Protein AF-A0A7X9BHN5-F1 (afdb_monomer_lite)

Structure (mmCIF, N/CA/C/O backbone):
data_AF-A0A7X9BHN5-F1
#
_entry.id   AF-A0A7X9BHN5-F1
#
loop_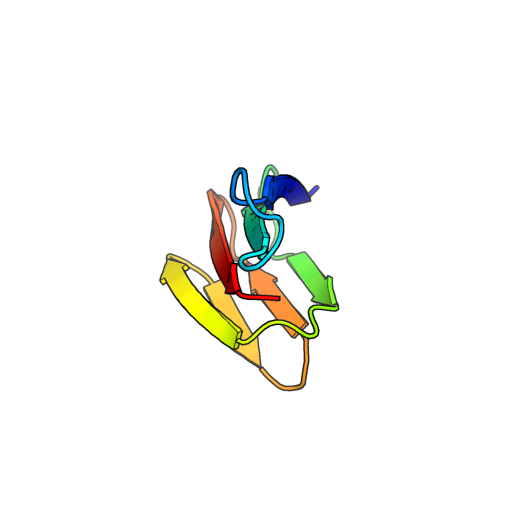
_atom_site.group_PDB
_atom_site.id
_atom_site.type_symbol
_atom_site.label_atom_id
_atom_site.label_alt_id
_atom_site.label_comp_id
_atom_site.label_asym_id
_atom_site.label_entity_id
_atom_site.label_seq_id
_atom_site.pdbx_PDB_ins_code
_atom_site.Cartn_x
_atom_site.Cartn_y
_atom_site.Cartn_z
_atom_site.occupancy
_atom_site.B_iso_or_equiv
_atom_site.auth_seq_id
_atom_site.auth_comp_id
_atom_site.auth_asym_id
_atom_site.auth_atom_id
_atom_site.pdbx_PDB_model_num
ATOM 1 N N . ARG A 1 1 ? 9.776 -8.869 -0.809 1.00 85.31 1 ARG A N 1
ATOM 2 C CA . ARG A 1 1 ? 10.245 -7.619 -1.461 1.00 85.31 1 ARG A CA 1
ATOM 3 C C . ARG A 1 1 ? 9.547 -6.398 -0.885 1.00 85.31 1 ARG A C 1
ATOM 5 O O . ARG A 1 1 ? 10.239 -5.448 -0.565 1.00 85.31 1 ARG A O 1
ATOM 12 N N . VAL A 1 2 ? 8.228 -6.433 -0.686 1.00 97.12 2 VAL A N 1
ATOM 13 C CA . VAL A 1 2 ? 7.503 -5.353 0.002 1.00 97.12 2 VAL A CA 1
ATOM 14 C C . VAL A 1 2 ? 7.623 -5.501 1.525 1.00 97.12 2 VAL A C 1
ATOM 16 O O . VAL A 1 2 ? 7.449 -6.603 2.043 1.00 97.12 2 VAL A O 1
ATOM 19 N N . MET A 1 3 ? 7.958 -4.419 2.229 1.00 98.19 3 MET A N 1
ATOM 20 C CA . MET A 1 3 ? 7.758 -4.278 3.675 1.00 98.19 3 MET A CA 1
ATOM 21 C C . MET A 1 3 ? 6.324 -3.839 3.927 1.00 98.19 3 MET A C 1
ATOM 23 O O . MET A 1 3 ? 5.860 -2.916 3.262 1.00 98.19 3 MET A O 1
ATOM 27 N N . ARG A 1 4 ? 5.661 -4.464 4.899 1.00 97.50 4 ARG A N 1
ATOM 28 C CA . ARG A 1 4 ? 4.339 -4.052 5.367 1.00 97.50 4 ARG A CA 1
ATOM 29 C C . ARG A 1 4 ? 4.437 -3.616 6.816 1.00 97.50 4 ARG A C 1
ATOM 31 O O . ARG A 1 4 ? 5.031 -4.331 7.623 1.00 97.50 4 ARG A O 1
ATOM 38 N N . ILE A 1 5 ? 3.879 -2.456 7.123 1.00 98.00 5 ILE A N 1
ATOM 39 C CA . ILE A 1 5 ? 3.730 -1.965 8.490 1.00 98.00 5 ILE A CA 1
ATOM 40 C C . ILE A 1 5 ? 2.259 -1.651 8.688 1.00 98.00 5 ILE A C 1
ATOM 42 O O . ILE A 1 5 ? 1.698 -0.843 7.955 1.00 98.00 5 ILE A O 1
ATOM 46 N N . GLU A 1 6 ? 1.657 -2.274 9.690 1.00 97.19 6 GLU A N 1
ATOM 47 C CA . GLU A 1 6 ? 0.296 -1.968 10.100 1.00 97.19 6 GLU A CA 1
ATOM 48 C C . GLU A 1 6 ? 0.322 -1.028 11.306 1.00 97.19 6 GLU A C 1
ATOM 50 O O . GLU A 1 6 ? 1.100 -1.215 12.248 1.00 97.19 6 GLU A O 1
ATOM 55 N N . ARG A 1 7 ? -0.520 0.001 11.268 1.00 97.88 7 ARG A N 1
ATOM 56 C CA . ARG A 1 7 ? -0.784 0.899 12.390 1.00 97.88 7 ARG A CA 1
ATOM 57 C C . ARG A 1 7 ? -2.271 0.880 12.674 1.00 97.88 7 ARG A C 1
ATOM 59 O O . ARG A 1 7 ? -3.065 1.130 11.776 1.00 97.88 7 ARG A O 1
ATOM 66 N N . VAL A 1 8 ? -2.619 0.596 13.918 1.00 97.69 8 VAL A N 1
ATOM 67 C CA . VAL A 1 8 ? -3.998 0.604 14.401 1.00 97.69 8 VAL A CA 1
ATOM 68 C C . VAL A 1 8 ? -4.104 1.702 15.455 1.00 97.69 8 VAL A C 1
ATOM 70 O O . VAL A 1 8 ? -3.185 1.841 16.267 1.00 97.69 8 VAL A O 1
ATOM 73 N N . SER A 1 9 ? -5.164 2.509 15.410 1.00 96.25 9 SER A N 1
ATOM 74 C CA . SER A 1 9 ? -5.455 3.497 16.453 1.00 96.25 9 SER A CA 1
ATOM 75 C C . SER A 1 9 ? -5.699 2.814 17.803 1.00 96.25 9 SER A C 1
ATOM 77 O O . SER A 1 9 ? -6.028 1.631 17.867 1.00 96.25 9 SER A O 1
ATOM 79 N N . GLU A 1 10 ? -5.537 3.550 18.903 1.00 96.25 10 GLU A N 1
ATOM 80 C CA . GLU A 1 10 ? -5.710 2.994 20.256 1.00 96.25 10 GLU A CA 1
ATOM 81 C C . GLU A 1 10 ? -7.121 2.436 20.497 1.00 96.25 10 GLU A C 1
ATOM 83 O O . GLU A 1 10 ? -7.280 1.443 21.203 1.00 96.25 10 GLU A O 1
ATOM 88 N N . ASP A 1 11 ? -8.135 3.045 19.879 1.00 96.19 11 ASP A N 1
ATOM 89 C CA . ASP A 1 11 ? -9.5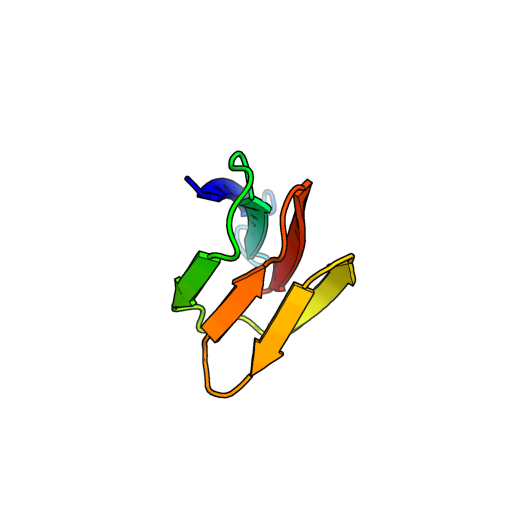35 2.610 19.928 1.00 96.19 11 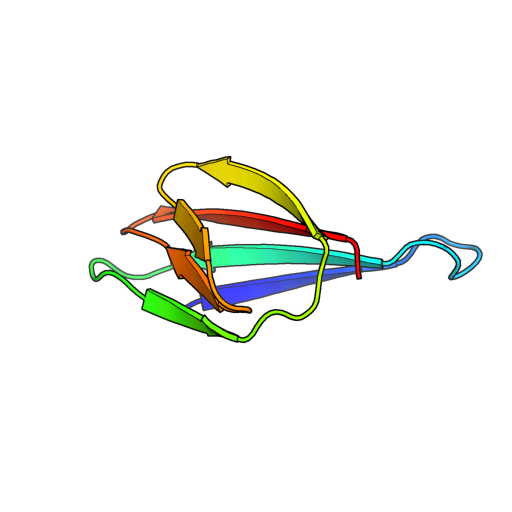ASP A CA 1
ATOM 90 C C . ASP A 1 11 ? -9.880 1.512 18.904 1.00 96.19 11 ASP A C 1
ATOM 92 O O . ASP A 1 11 ? -10.992 0.984 18.912 1.00 96.19 11 ASP A O 1
ATOM 96 N N . GLY A 1 12 ? -8.941 1.153 18.025 1.00 93.88 12 GLY A N 1
ATOM 97 C CA . GLY A 1 12 ? -9.131 0.159 16.973 1.00 93.88 12 GLY A CA 1
ATOM 98 C C . GLY A 1 12 ? -9.986 0.612 15.787 1.00 93.88 12 GLY A C 1
ATOM 99 O O . GLY A 1 12 ? -10.219 -0.202 14.893 1.00 93.88 12 GLY A O 1
ATOM 100 N N . ALA A 1 13 ? -10.456 1.862 15.766 1.00 94.50 13 ALA A N 1
ATOM 101 C CA . ALA A 1 13 ? -11.347 2.376 14.727 1.00 94.50 13 ALA A CA 1
ATOM 102 C C . ALA A 1 13 ? -10.640 2.604 13.383 1.00 94.50 13 ALA A C 1
ATOM 104 O O . ALA A 1 13 ? -11.262 2.464 12.331 1.00 94.50 13 ALA A O 1
ATOM 105 N N . ASP A 1 14 ? -9.346 2.926 13.415 1.00 96.06 14 ASP A N 1
ATOM 106 C CA . ASP A 1 14 ? -8.545 3.189 12.229 1.00 96.06 14 ASP A CA 1
ATOM 107 C C . ASP A 1 14 ? -7.429 2.168 12.070 1.00 96.06 14 ASP A C 1
ATOM 109 O O . ASP A 1 14 ? -6.650 1.908 12.991 1.00 96.06 14 ASP A O 1
ATOM 113 N N . ARG A 1 15 ? -7.297 1.641 10.852 1.00 97.50 15 ARG A N 1
ATOM 114 C CA . ARG A 1 15 ? -6.196 0.774 10.452 1.00 97.50 15 ARG A CA 1
ATOM 115 C C . ARG A 1 15 ? -5.544 1.336 9.201 1.00 97.50 15 ARG A C 1
ATOM 117 O O . ARG A 1 15 ? -6.198 1.576 8.194 1.00 97.50 15 ARG A O 1
ATOM 124 N N . PHE A 1 16 ? -4.235 1.514 9.256 1.00 98.00 16 PHE A N 1
ATOM 125 C CA . PHE A 1 16 ? -3.429 1.968 8.134 1.00 98.00 16 PHE A CA 1
ATOM 126 C C . PHE A 1 16 ? -2.380 0.917 7.808 1.00 98.00 16 PHE A C 1
ATOM 128 O O . PHE A 1 16 ? -1.689 0.421 8.701 1.00 98.00 16 PHE A O 1
ATOM 135 N N . GLU A 1 17 ? -2.223 0.610 6.527 1.00 97.94 17 GLU A N 1
ATOM 136 C CA . GLU A 1 17 ? -1.150 -0.245 6.036 1.00 97.94 17 GLU A CA 1
ATOM 137 C C . GLU A 1 17 ? -0.181 0.586 5.192 1.00 97.94 17 GLU A C 1
ATOM 139 O O . GLU A 1 17 ? -0.569 1.257 4.238 1.00 97.94 17 GLU A O 1
ATOM 144 N N . PHE A 1 18 ? 1.098 0.536 5.558 1.00 98.44 18 PHE A N 1
ATOM 145 C CA . PHE A 1 18 ? 2.192 1.185 4.849 1.00 98.44 18 PHE A CA 1
ATOM 146 C C . PHE A 1 18 ? 2.980 0.116 4.096 1.00 98.44 18 PHE A C 1
ATOM 148 O O . PHE A 1 18 ? 3.547 -0.802 4.700 1.00 98.44 18 PHE A O 1
ATOM 155 N N . LEU A 1 19 ? 3.031 0.246 2.776 1.00 98.38 19 LEU A N 1
ATOM 156 C CA . LEU A 1 19 ? 3.669 -0.684 1.858 1.00 98.38 19 LEU A CA 1
ATOM 157 C C . LEU A 1 19 ? 4.912 -0.022 1.266 1.00 98.38 19 LEU A C 1
ATOM 159 O O . LEU A 1 19 ? 4.786 0.994 0.595 1.00 98.38 19 LEU A O 1
ATOM 163 N N . PHE A 1 20 ? 6.097 -0.599 1.472 1.00 98.69 20 PHE A N 1
ATOM 164 C CA . PHE A 1 20 ? 7.355 -0.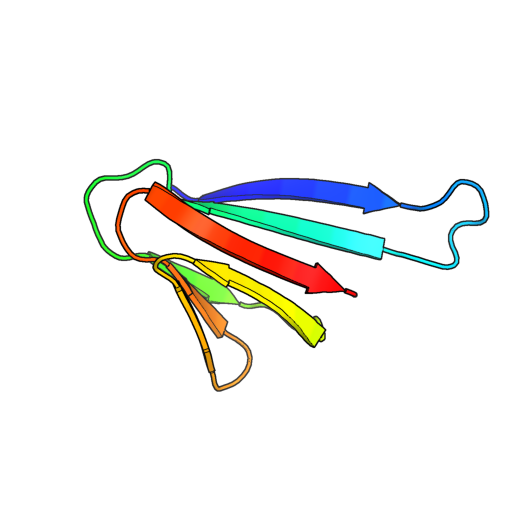087 0.905 1.00 98.69 20 PHE A CA 1
ATOM 165 C C . PHE A 1 20 ? 8.042 -1.141 0.042 1.00 98.69 20 PHE A C 1
ATOM 167 O O . PHE A 1 20 ? 8.310 -2.250 0.515 1.00 98.69 20 PHE A O 1
ATOM 174 N N . ASN A 1 21 ? 8.404 -0.818 -1.197 1.00 98.62 21 ASN A N 1
ATOM 175 C CA . ASN A 1 21 ? 9.205 -1.713 -2.028 1.00 98.62 21 ASN A CA 1
ATOM 176 C C . ASN A 1 21 ? 10.684 -1.690 -1.598 1.00 98.62 21 ASN A C 1
ATOM 178 O O . ASN A 1 21 ? 11.372 -0.692 -1.775 1.00 98.62 21 ASN A O 1
ATOM 182 N N . ARG A 1 22 ? 11.200 -2.810 -1.073 1.00 98.38 22 ARG A N 1
ATOM 183 C CA . ARG A 1 22 ? 12.614 -2.980 -0.675 1.00 98.38 22 ARG A CA 1
ATOM 184 C C . ARG A 1 22 ? 13.488 -3.601 -1.770 1.00 98.38 22 ARG A C 1
ATOM 186 O O . ARG A 1 22 ? 14.516 -4.201 -1.462 1.00 98.38 22 ARG A O 1
ATOM 193 N N . SER A 1 23 ? 13.037 -3.592 -3.019 1.00 97.88 23 SER A N 1
ATOM 194 C CA . SER A 1 23 ? 13.746 -4.207 -4.144 1.00 97.88 23 SER A CA 1
ATOM 195 C C . SER A 1 23 ? 13.991 -3.221 -5.279 1.00 97.88 23 SER A C 1
ATOM 197 O O . SER A 1 23 ? 13.456 -2.117 -5.270 1.00 97.88 23 SER A O 1
ATOM 199 N N . HIS A 1 24 ? 14.807 -3.638 -6.250 1.00 98.12 24 HIS A N 1
ATOM 200 C CA . HIS A 1 24 ? 15.117 -2.857 -7.452 1.00 98.12 24 HIS A CA 1
ATOM 201 C C . HIS A 1 24 ? 14.195 -3.160 -8.642 1.00 98.12 24 HIS A C 1
ATOM 203 O O . HIS A 1 24 ? 14.390 -2.588 -9.707 1.00 98.12 24 HIS A O 1
ATOM 209 N N . ASP A 1 25 ? 13.185 -4.014 -8.460 1.00 98.38 25 ASP A N 1
ATOM 210 C CA . ASP A 1 25 ? 12.181 -4.308 -9.485 1.00 98.38 25 ASP A CA 1
ATOM 211 C C . ASP A 1 25 ? 10.823 -3.737 -9.069 1.00 98.38 25 ASP A C 1
ATOM 213 O O . ASP A 1 25 ? 10.553 -3.576 -7.874 1.00 98.38 25 ASP A O 1
ATOM 217 N N . GLN A 1 26 ? 9.940 -3.500 -10.041 1.00 98.31 26 GLN A N 1
ATOM 218 C CA . GLN A 1 26 ? 8.532 -3.230 -9.757 1.00 98.31 26 GLN A CA 1
ATOM 219 C C . GLN A 1 26 ? 7.896 -4.444 -9.065 1.00 98.31 26 GLN A C 1
ATOM 221 O O . GLN A 1 26 ? 8.164 -5.601 -9.401 1.00 98.31 26 GLN A O 1
ATOM 226 N N . VAL A 1 27 ? 7.047 -4.177 -8.078 1.00 98.31 27 VAL A N 1
ATOM 227 C CA . VAL A 1 27 ? 6.308 -5.197 -7.333 1.00 98.31 27 VAL A CA 1
ATOM 228 C C . VAL A 1 27 ? 4.839 -4.827 -7.269 1.00 98.31 27 VAL A C 1
ATOM 230 O O . VAL A 1 27 ? 4.483 -3.656 -7.227 1.00 98.31 27 VAL A O 1
ATOM 233 N N . SER A 1 28 ? 3.978 -5.835 -7.230 1.00 97.88 28 SER A N 1
ATOM 234 C CA . SER A 1 28 ? 2.542 -5.638 -7.080 1.00 97.88 28 SER A CA 1
ATOM 235 C C . SER A 1 28 ? 2.011 -6.559 -5.989 1.00 97.88 28 SER A C 1
ATOM 237 O O . SER A 1 28 ? 2.361 -7.742 -5.952 1.00 97.88 28 SER A O 1
ATOM 239 N N . VAL A 1 29 ? 1.191 -6.016 -5.094 1.00 97.38 29 VAL A N 1
ATOM 240 C CA . VAL A 1 29 ? 0.560 -6.745 -3.989 1.00 97.38 29 VAL A CA 1
ATOM 241 C C . VAL A 1 29 ? -0.922 -6.407 -3.911 1.00 97.38 29 VAL A C 1
A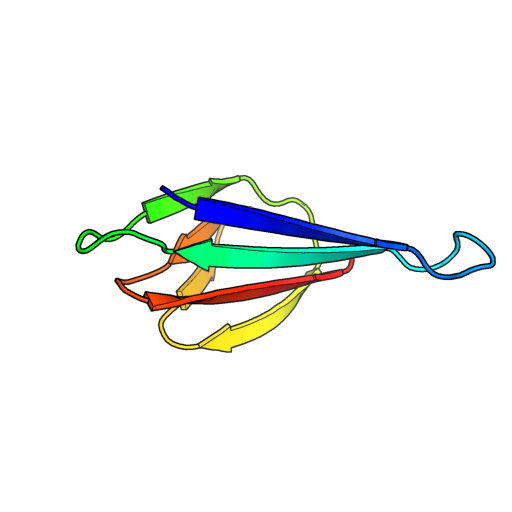TOM 243 O O . VAL A 1 29 ? -1.305 -5.272 -4.169 1.00 97.38 29 VAL A O 1
ATOM 246 N N . GLU A 1 30 ? -1.740 -7.388 -3.542 1.00 97.25 30 GLU A N 1
ATOM 247 C CA . GLU A 1 30 ? -3.159 -7.172 -3.236 1.00 97.25 30 GLU A CA 1
ATOM 248 C C . GLU A 1 30 ? -3.321 -6.182 -2.078 1.00 97.25 30 GLU A C 1
ATOM 250 O O . GLU A 1 30 ? -2.544 -6.217 -1.114 1.00 97.25 30 GLU A O 1
ATOM 255 N N . THR A 1 31 ? -4.329 -5.323 -2.186 1.00 95.00 31 THR A N 1
ATOM 256 C CA . THR A 1 31 ? -4.781 -4.408 -1.143 1.00 95.00 31 THR A CA 1
ATOM 257 C C . THR A 1 31 ? -6.273 -4.124 -1.314 1.00 95.00 31 THR A C 1
ATOM 259 O O . THR A 1 31 ? -6.753 -3.834 -2.405 1.00 95.00 31 THR A O 1
ATOM 262 N N . ASP A 1 32 ? -7.020 -4.210 -0.225 1.00 92.38 32 ASP A N 1
ATOM 263 C CA . ASP A 1 32 ? -8.449 -3.886 -0.147 1.00 92.38 32 ASP A CA 1
ATOM 264 C C . ASP A 1 32 ? -8.698 -2.526 0.530 1.00 92.38 32 ASP A C 1
ATOM 266 O O . ASP A 1 32 ? -9.847 -2.150 0.746 1.00 92.38 32 ASP A O 1
ATOM 270 N N . GLY A 1 33 ? -7.632 -1.791 0.867 1.00 93.62 33 GLY A N 1
ATOM 271 C CA . GLY A 1 33 ? -7.717 -0.498 1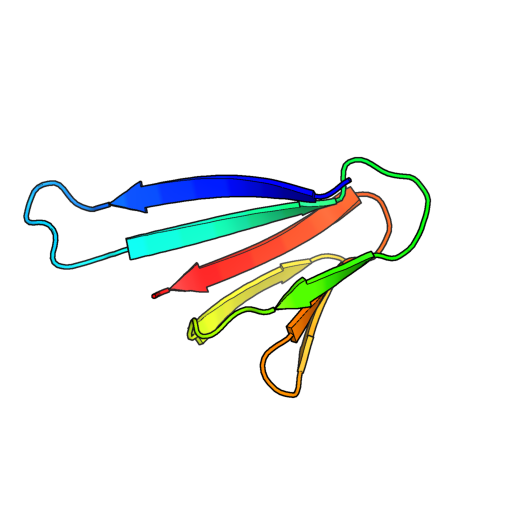.536 1.00 93.62 33 GLY A CA 1
ATOM 272 C C . GLY A 1 33 ? -7.840 0.691 0.578 1.00 93.62 33 GLY A C 1
ATOM 273 O O . GLY A 1 33 ? -7.383 0.657 -0.566 1.00 93.62 33 GLY A O 1
ATOM 274 N N . GLU A 1 34 ? -8.412 1.783 1.078 1.00 96.12 34 GLU A N 1
ATOM 275 C CA . GLU A 1 34 ? -8.515 3.068 0.388 1.00 96.12 34 GLU A CA 1
ATOM 276 C C . GLU A 1 34 ? -7.136 3.757 0.316 1.00 96.12 34 GLU A C 1
ATOM 278 O O . GLU A 1 34 ? -6.519 3.995 1.360 1.00 96.12 34 GLU A O 1
ATOM 283 N N . PRO A 1 35 ? -6.616 4.103 -0.878 1.00 97.06 35 PRO A N 1
ATOM 284 C CA . PRO A 1 35 ? -5.317 4.756 -1.015 1.00 97.06 35 PRO A CA 1
ATOM 285 C C . PRO A 1 35 ? -5.339 6.197 -0.501 1.00 97.06 35 PRO A C 1
ATOM 287 O O . PRO A 1 35 ? -6.096 7.032 -0.986 1.00 97.06 35 PRO A O 1
ATOM 290 N N . LEU A 1 36 ? -4.436 6.508 0.430 1.00 97.88 36 LEU A N 1
ATOM 291 C CA . LEU A 1 36 ? -4.264 7.856 0.981 1.00 97.88 36 LEU A CA 1
ATOM 292 C C . LEU A 1 36 ? -3.024 8.561 0.434 1.00 97.88 36 LEU A C 1
ATOM 294 O O . LEU A 1 36 ? -3.037 9.765 0.188 1.00 97.88 36 LEU A O 1
ATOM 298 N N . VAL A 1 37 ? -1.929 7.815 0.270 1.00 98.19 37 VAL A N 1
ATOM 299 C CA . VAL A 1 37 ? -0.647 8.339 -0.211 1.00 98.19 37 VAL A CA 1
ATOM 300 C C . VAL A 1 37 ? -0.039 7.337 -1.174 1.00 98.19 37 VAL A C 1
ATOM 302 O O . VAL A 1 37 ? 0.014 6.143 -0.885 1.00 98.19 37 VAL A O 1
ATOM 305 N N . ALA A 1 38 ? 0.481 7.832 -2.291 1.00 98.19 38 ALA A N 1
ATOM 306 C CA . ALA A 1 38 ? 1.268 7.041 -3.220 1.00 98.19 38 ALA A CA 1
ATOM 307 C C . ALA A 1 38 ? 2.454 7.867 -3.729 1.00 98.19 38 ALA A C 1
ATOM 309 O O . ALA A 1 38 ? 2.300 9.022 -4.121 1.00 98.19 38 ALA A O 1
ATOM 310 N N . SER A 1 39 ? 3.645 7.275 -3.706 1.00 98.62 39 SER A N 1
ATOM 311 C CA . SER A 1 39 ? 4.862 7.845 -4.286 1.00 98.62 39 SER A CA 1
ATOM 312 C C . SER A 1 39 ? 5.658 6.731 -4.945 1.00 98.62 39 SER A C 1
ATOM 314 O O . SER A 1 39 ? 5.912 5.704 -4.314 1.00 98.62 39 SER A O 1
ATOM 316 N N . LEU A 1 40 ? 6.016 6.917 -6.221 1.00 98.56 40 LEU A N 1
ATOM 317 C CA . LEU A 1 40 ? 6.578 5.857 -7.072 1.00 98.56 40 LEU A CA 1
ATOM 318 C C . LEU A 1 40 ? 5.743 4.565 -6.979 1.00 98.56 40 LEU A C 1
ATOM 320 O O . LEU A 1 40 ? 6.247 3.458 -6.800 1.00 98.56 40 LEU A O 1
ATOM 324 N N . GLY A 1 41 ? 4.426 4.734 -7.005 1.00 97.88 41 GLY A N 1
ATOM 325 C CA . GLY A 1 41 ? 3.465 3.660 -6.871 1.00 97.88 41 GLY A CA 1
ATOM 326 C C . GLY A 1 41 ? 2.055 4.162 -7.128 1.00 97.88 41 GLY A C 1
ATOM 327 O O . GLY A 1 41 ? 1.823 5.366 -7.250 1.00 97.88 41 GLY A O 1
ATOM 328 N N . ARG A 1 42 ? 1.119 3.228 -7.239 1.00 98.00 42 ARG A N 1
ATOM 329 C CA . ARG A 1 42 ? -0.307 3.486 -7.451 1.00 98.00 42 ARG A CA 1
ATOM 330 C C . ARG A 1 42 ? -1.135 2.334 -6.898 1.00 98.00 42 ARG A C 1
ATOM 332 O O . ARG A 1 42 ? -0.610 1.236 -6.713 1.00 98.00 42 ARG A O 1
ATOM 339 N N . VAL A 1 43 ? -2.418 2.586 -6.662 1.00 97.69 43 VAL A N 1
ATOM 340 C CA . VAL A 1 43 ? -3.405 1.534 -6.405 1.00 97.69 43 VAL A CA 1
ATOM 341 C C . VAL A 1 43 ? -4.359 1.483 -7.589 1.00 97.69 43 VAL A C 1
ATOM 343 O O . VAL A 1 43 ? -4.949 2.499 -7.944 1.00 97.69 43 VAL A O 1
ATOM 346 N N . GLU A 1 44 ? -4.474 0.315 -8.209 1.00 94.75 44 GLU A N 1
ATOM 347 C CA . GLU A 1 44 ? -5.376 0.047 -9.329 1.00 94.75 44 GLU A CA 1
ATOM 348 C C . GLU A 1 44 ? -5.933 -1.371 -9.190 1.00 94.75 44 GLU A C 1
ATOM 350 O O . GLU A 1 44 ? -5.204 -2.283 -8.804 1.00 94.75 44 GLU A O 1
ATOM 355 N N . ASP A 1 45 ? -7.232 -1.544 -9.438 1.00 94.06 45 ASP A N 1
ATOM 356 C CA . ASP A 1 45 ? -7.909 -2.849 -9.442 1.00 94.06 45 ASP A CA 1
ATOM 357 C C . ASP A 1 45 ? -7.631 -3.726 -8.201 1.00 94.06 45 ASP A C 1
ATOM 359 O O . ASP A 1 45 ? -7.370 -4.923 -8.311 1.00 94.06 45 ASP A O 1
ATOM 363 N N . GLY A 1 46 ? -7.656 -3.126 -7.002 1.00 94.75 46 GLY A N 1
ATOM 364 C CA . GLY A 1 46 ? -7.405 -3.836 -5.736 1.00 94.75 46 GLY A CA 1
ATOM 365 C C . GLY A 1 46 ? -5.937 -4.205 -5.503 1.00 94.75 46 GLY A C 1
ATOM 366 O O . GLY A 1 46 ? -5.618 -5.062 -4.682 1.00 94.75 46 GLY A O 1
ATOM 367 N N . ARG A 1 47 ? -5.006 -3.584 -6.234 1.00 97.69 47 ARG A N 1
ATOM 368 C CA . ARG A 1 47 ? -3.579 -3.890 -6.139 1.00 97.69 47 ARG A CA 1
ATOM 369 C C . ARG A 1 47 ? -2.750 -2.630 -5.971 1.00 97.69 47 ARG A C 1
ATOM 371 O O . ARG A 1 47 ? -2.852 -1.693 -6.754 1.00 97.69 47 ARG A O 1
ATOM 378 N N . ALA A 1 48 ? -1.852 -2.641 -4.992 1.00 97.94 48 ALA A N 1
ATOM 379 C CA . ALA A 1 48 ? -0.782 -1.662 -4.887 1.00 97.94 48 ALA A CA 1
ATOM 380 C C . ALA A 1 48 ? 0.374 -2.093 -5.795 1.00 97.94 48 ALA A C 1
ATOM 382 O O . ALA A 1 48 ? 0.995 -3.139 -5.580 1.00 97.94 48 ALA A O 1
ATOM 383 N N . VAL A 1 49 ? 0.668 -1.286 -6.810 1.00 98.38 49 VAL A N 1
ATOM 384 C CA . VAL A 1 49 ? 1.834 -1.422 -7.686 1.00 98.38 49 VAL A CA 1
ATOM 385 C C . VAL A 1 49 ? 2.881 -0.422 -7.216 1.00 98.38 49 VAL A C 1
ATOM 387 O O . VAL A 1 49 ? 2.607 0.773 -7.157 1.00 98.38 49 VAL A O 1
ATOM 390 N N . LEU A 1 50 ? 4.070 -0.902 -6.856 1.00 98.62 50 LEU A N 1
ATOM 391 C CA . LEU A 1 50 ? 5.164 -0.090 -6.332 1.00 98.62 50 LEU A CA 1
ATOM 392 C C . LEU A 1 50 ? 6.398 -0.257 -7.215 1.00 98.62 50 LEU A C 1
ATOM 394 O O . LEU A 1 50 ? 6.926 -1.363 -7.365 1.00 98.62 50 LEU A O 1
ATOM 398 N N . ASP A 1 51 ? 6.893 0.850 -7.749 1.00 98.75 51 ASP A N 1
ATOM 399 C CA . ASP A 1 51 ? 8.195 0.914 -8.405 1.00 98.75 51 ASP A CA 1
ATOM 400 C C . ASP A 1 51 ? 9.321 0.764 -7.360 1.00 98.75 51 ASP A C 1
ATOM 402 O O . ASP A 1 51 ? 9.052 0.720 -6.149 1.00 98.75 51 ASP A O 1
ATOM 406 N N . PRO A 1 52 ? 10.594 0.610 -7.769 1.00 98.62 52 PRO A N 1
ATOM 407 C CA . PRO A 1 52 ? 11.713 0.540 -6.832 1.00 98.62 52 PRO A CA 1
ATOM 408 C C . PRO A 1 52 ? 11.723 1.712 -5.846 1.00 98.62 52 PRO A C 1
ATOM 410 O O . PRO A 1 52 ? 11.622 2.870 -6.245 1.00 98.62 52 PRO A O 1
ATOM 413 N N . ASN A 1 53 ? 11.866 1.404 -4.553 1.00 97.75 53 ASN A N 1
ATOM 414 C CA . ASN A 1 53 ? 11.778 2.361 -3.438 1.00 97.75 53 ASN A CA 1
ATOM 415 C C . ASN A 1 53 ? 10.412 3.058 -3.273 1.00 97.75 53 ASN A C 1
ATOM 417 O O . ASN A 1 53 ? 10.295 3.984 -2.470 1.00 97.75 53 ASN A O 1
ATOM 421 N N . GLY A 1 54 ? 9.382 2.621 -4.001 1.00 98.62 54 GLY A N 1
ATOM 422 C CA . GLY A 1 54 ? 8.043 3.181 -3.909 1.00 98.62 54 GLY A CA 1
ATOM 423 C C . GLY A 1 54 ? 7.334 2.871 -2.601 1.00 98.62 54 GLY A C 1
ATOM 424 O O . GLY A 1 54 ? 7.626 1.878 -1.922 1.00 98.62 54 GLY A O 1
ATOM 425 N N . VAL A 1 55 ? 6.377 3.738 -2.274 1.00 98.62 55 VAL A N 1
ATOM 426 C CA . VAL A 1 55 ? 5.520 3.641 -1.095 1.00 98.62 55 VAL A CA 1
ATOM 427 C C . VAL A 1 55 ? 4.055 3.857 -1.461 1.00 98.62 55 VAL A C 1
ATOM 429 O O . VAL A 1 55 ? 3.712 4.760 -2.224 1.00 98.62 55 VAL A O 1
ATOM 432 N N . VAL A 1 56 ? 3.191 3.037 -0.871 1.00 98.56 56 VAL A N 1
ATOM 433 C CA . VAL A 1 56 ? 1.737 3.210 -0.874 1.00 98.56 56 VAL A CA 1
ATOM 434 C C . VAL A 1 56 ? 1.247 3.106 0.567 1.00 98.56 56 VAL A C 1
ATOM 436 O O . VAL A 1 56 ? 1.673 2.218 1.303 1.00 98.56 56 VAL A O 1
ATOM 439 N N . ILE A 1 57 ? 0.366 4.015 0.974 1.00 98.50 57 ILE A N 1
ATOM 440 C CA . ILE A 1 57 ? -0.313 3.978 2.269 1.00 98.50 57 ILE A CA 1
ATOM 441 C C . ILE A 1 57 ? -1.805 3.868 2.000 1.00 98.50 57 ILE A C 1
ATOM 443 O O . ILE A 1 57 ? -2.362 4.707 1.287 1.00 98.50 57 ILE A O 1
ATOM 447 N N . VAL A 1 58 ? -2.437 2.857 2.587 1.00 98.31 58 VAL A N 1
ATOM 448 C CA . VAL A 1 58 ? -3.884 2.643 2.507 1.00 98.31 58 VAL A CA 1
ATOM 449 C C . VAL A 1 58 ? -4.521 2.701 3.890 1.00 98.31 58 VAL A C 1
ATOM 451 O O . VAL A 1 58 ? -3.890 2.332 4.885 1.00 98.31 58 VAL A O 1
ATOM 454 N N . ARG A 1 59 ? -5.780 3.133 3.949 1.00 97.25 59 ARG A N 1
ATOM 455 C CA . ARG A 1 59 ? -6.666 2.936 5.099 1.00 97.25 59 ARG A CA 1
ATOM 456 C C . ARG A 1 59 ? -7.501 1.680 4.870 1.00 97.25 59 ARG A C 1
ATOM 458 O O . ARG A 1 59 ? -8.088 1.533 3.806 1.00 97.25 59 ARG A O 1
ATOM 465 N N . ARG A 1 60 ? -7.510 0.777 5.840 1.00 91.69 60 ARG A N 1
ATOM 466 C CA . ARG A 1 60 ? -8.280 -0.473 5.836 1.00 91.69 60 ARG A CA 1
ATOM 467 C C . ARG A 1 60 ? -9.575 -0.300 6.615 1.00 91.69 60 ARG A C 1
ATOM 469 O O . ARG A 1 60 ? -9.570 0.517 7.565 1.00 91.69 60 ARG A O 1
#

Radius of gyration: 11.18 Å; chains: 1; bounding box: 26×16×30 Å

Foldseek 3Di:
DWDWDWDADPVRPKIKIKIWAPDQAKDKDFAPFAWDDWDCWDDDPRIIIHHHRIMTMGID

Sequence (60 aa):
RVMRIERVSEDGADRFEFLFNRSHDQVSVETDGEPLVASLGRVEDGRAVLDPNGVVIVRR

pLDDT: mean 97.06, std 2.24, range [85.31, 98.75]

Secondary structure (DSSP, 8-state):
-EEEEEEE-TTS--EEEEEEE-SSS-EEEE--SEEEEEEEEEEETTEEEEEEEEEEEEE-